Protein AF-A0A1Y1KQB9-F1 (afdb_monomer_lite)

Organism: Photinus pyralis (NCBI:txid7054)

Sequence (117 aa):
IRELVDYADIGWTKLTGAGGGGCAITLFRPDAKDETIKGLETKFTAEGFQKYETILGADGVAVLWPAVFRNDIGGEGGEEIDQEIFENAVGVEGIEQLVGVGAREDREGWKFWARAV

Secondary structure (DSSP, 8-state):
-HHHHHHTT-EEEEE-SS-SSS-EEEEEPTT--HHHHHHHHHHHHHTTPPP----TT---SEEEES-EE--SSS-S-PEE--HHHHHT--HHHHHHHHTTTT------EEEE-----

Structure (mmCIF, N/CA/C/O backbone):
data_AF-A0A1Y1KQB9-F1
#
_entry.id   AF-A0A1Y1KQB9-F1
#
loop_
_atom_site.group_PDB
_atom_site.id
_atom_site.type_symbol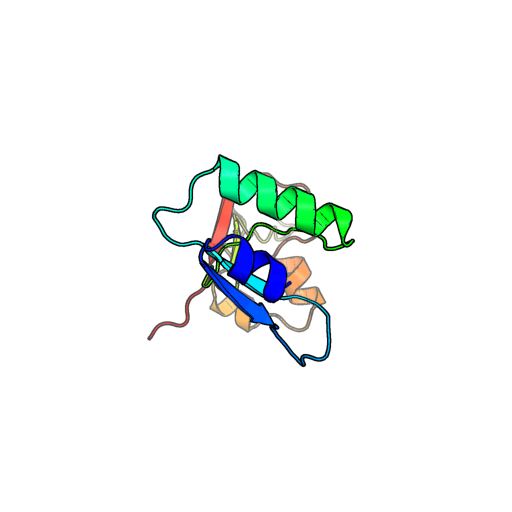
_atom_site.label_atom_id
_atom_site.label_alt_id
_atom_site.label_comp_id
_atom_site.label_asym_id
_atom_site.label_entity_id
_atom_site.label_seq_id
_atom_site.pdbx_PDB_ins_code
_atom_site.Cartn_x
_atom_site.Cartn_y
_atom_site.Cartn_z
_atom_site.occupancy
_atom_site.B_iso_or_equiv
_atom_site.auth_seq_id
_atom_site.auth_comp_id
_atom_site.auth_asym_id
_atom_site.auth_atom_id
_atom_site.pdbx_PDB_model_num
ATOM 1 N N . ILE A 1 1 ? -2.512 -7.305 15.393 1.00 90.88 1 ILE A N 1
ATOM 2 C CA . ILE A 1 1 ? -3.219 -6.518 14.346 1.00 90.88 1 ILE A CA 1
ATOM 3 C C . ILE A 1 1 ? -4.707 -6.847 14.235 1.00 90.88 1 ILE A C 1
ATOM 5 O O . ILE A 1 1 ? -5.496 -5.950 14.483 1.00 90.88 1 ILE A O 1
ATOM 9 N N . ARG A 1 2 ? -5.104 -8.098 13.936 1.00 93.19 2 ARG A N 1
ATOM 10 C CA . ARG A 1 2 ? -6.521 -8.480 13.788 1.00 93.19 2 ARG A CA 1
ATOM 11 C C . ARG A 1 2 ? -7.376 -8.108 14.991 1.00 93.19 2 ARG A C 1
ATOM 13 O O . ARG A 1 2 ? -8.365 -7.418 14.830 1.00 93.19 2 ARG A O 1
ATOM 20 N N . GLU A 1 3 ? -6.917 -8.474 16.179 1.00 94.81 3 GLU A N 1
ATOM 21 C CA . GLU A 1 3 ? -7.577 -8.115 17.431 1.00 94.81 3 GLU A CA 1
ATOM 22 C C . GLU A 1 3 ? -7.833 -6.603 17.555 1.00 94.81 3 GLU A C 1
ATOM 24 O O . GLU A 1 3 ? -8.950 -6.187 17.830 1.00 94.81 3 GLU A O 1
ATOM 29 N N . LEU A 1 4 ? -6.828 -5.766 17.281 1.00 95.50 4 LEU A N 1
ATOM 30 C CA . LEU A 1 4 ? -6.950 -4.308 17.381 1.00 95.50 4 LEU A CA 1
ATOM 31 C C . LEU A 1 4 ? -7.980 -3.733 16.401 1.00 95.50 4 LEU A C 1
ATOM 33 O O . LEU A 1 4 ? -8.702 -2.805 16.759 1.00 95.50 4 LEU A O 1
ATOM 37 N N . VAL A 1 5 ? -8.037 -4.275 15.181 1.00 95.38 5 VAL A N 1
ATOM 38 C CA . VAL A 1 5 ? -9.000 -3.862 14.147 1.00 95.38 5 VAL A CA 1
ATOM 39 C C . VAL A 1 5 ? -10.411 -4.311 14.513 1.00 95.38 5 VAL A C 1
ATOM 41 O O . VAL A 1 5 ? -11.329 -3.496 14.446 1.00 95.38 5 VAL A O 1
ATOM 44 N N . ASP A 1 6 ? -10.564 -5.563 14.955 1.00 93.75 6 ASP A N 1
ATOM 45 C CA . ASP A 1 6 ? -11.851 -6.144 15.344 1.00 93.75 6 ASP A CA 1
ATOM 46 C C . ASP A 1 6 ? -12.431 -5.395 16.566 1.00 93.75 6 ASP A C 1
ATOM 48 O O . ASP A 1 6 ? -13.599 -5.016 16.557 1.00 93.75 6 ASP A O 1
ATOM 52 N N . TYR A 1 7 ? -11.615 -5.073 17.581 1.00 95.06 7 TYR A N 1
ATOM 53 C CA . TYR A 1 7 ? -12.055 -4.275 18.740 1.00 95.06 7 TYR A CA 1
ATOM 54 C C . TYR A 1 7 ? -12.381 -2.819 18.404 1.00 95.06 7 TYR A C 1
ATOM 56 O O . TYR A 1 7 ? -13.211 -2.207 19.075 1.00 95.06 7 TYR A O 1
ATOM 64 N N . ALA A 1 8 ? -11.701 -2.234 17.417 1.00 93.56 8 ALA A N 1
ATOM 65 C CA . ALA A 1 8 ? -12.015 -0.889 16.947 1.00 93.56 8 ALA A CA 1
ATOM 66 C C . ALA A 1 8 ? -13.293 -0.851 16.090 1.00 93.56 8 ALA A C 1
ATOM 68 O O . ALA A 1 8 ? -13.758 0.243 15.778 1.00 93.56 8 ALA A O 1
ATOM 69 N N . ASP A 1 9 ? -13.827 -2.019 15.702 1.00 93.75 9 ASP A N 1
ATOM 70 C CA . ASP A 1 9 ? -14.982 -2.187 14.813 1.00 93.75 9 ASP A CA 1
ATOM 71 C C . ASP A 1 9 ? -14.864 -1.349 13.526 1.00 93.75 9 ASP A C 1
ATOM 73 O O . ASP A 1 9 ? -15.830 -0.800 13.010 1.00 93.75 9 ASP A O 1
ATOM 77 N N . ILE A 1 10 ? -13.653 -1.179 12.996 1.00 94.25 10 ILE A N 1
ATOM 78 C CA . ILE A 1 10 ? -13.384 -0.148 11.978 1.00 94.25 10 ILE A CA 1
ATOM 79 C C . ILE A 1 10 ? -13.289 -0.697 10.549 1.00 94.25 10 ILE A C 1
ATOM 81 O O . ILE A 1 10 ? -13.234 0.068 9.586 1.00 94.25 10 ILE A O 1
ATOM 85 N N . GLY A 1 11 ? -13.265 -2.019 10.386 1.00 94.06 11 GLY A N 1
ATOM 86 C CA . GLY A 1 11 ? -13.134 -2.652 9.078 1.00 94.06 11 GLY A CA 1
ATOM 87 C C . GLY A 1 11 ? -12.575 -4.062 9.146 1.00 94.06 11 GLY A C 1
ATOM 88 O O . GLY A 1 11 ? -12.797 -4.788 10.111 1.00 94.06 11 GLY A O 1
ATOM 89 N N . TRP A 1 12 ? -11.848 -4.447 8.101 1.00 95.06 12 TRP A N 1
ATOM 90 C CA . TRP A 1 12 ? -11.341 -5.806 7.921 1.00 95.06 12 TRP A CA 1
ATOM 91 C C . TRP A 1 12 ? -9.839 -5.783 7.703 1.00 95.06 12 TRP A C 1
ATOM 93 O O . TRP A 1 12 ? -9.329 -4.943 6.966 1.00 95.06 12 TRP A O 1
ATOM 103 N N . THR A 1 13 ? -9.122 -6.730 8.302 1.00 94.56 13 THR A N 1
ATOM 104 C CA . THR A 1 13 ? -7.670 -6.835 8.139 1.00 94.56 13 THR A CA 1
ATOM 105 C C . THR A 1 13 ? -7.230 -8.250 7.819 1.00 94.56 13 THR A C 1
ATOM 107 O O . THR A 1 13 ? -7.816 -9.233 8.289 1.00 94.56 13 THR A O 1
ATOM 110 N N . LYS A 1 14 ? -6.183 -8.364 7.003 1.00 94.50 14 LYS A N 1
ATOM 111 C CA . LYS A 1 14 ? -5.589 -9.647 6.636 1.00 94.50 14 LYS A CA 1
ATOM 112 C C . LYS A 1 14 ? -4.089 -9.513 6.428 1.00 94.50 14 LYS A C 1
ATOM 114 O O . LYS A 1 14 ? -3.624 -8.520 5.878 1.00 94.50 14 LYS A O 1
ATOM 119 N N . LEU A 1 15 ? -3.347 -10.548 6.823 1.00 94.12 15 LEU A N 1
ATOM 120 C CA . LEU A 1 15 ? -1.944 -10.695 6.441 1.00 94.12 15 LEU A CA 1
ATOM 121 C C . LEU A 1 15 ? -1.815 -10.804 4.919 1.00 94.12 15 LEU A C 1
ATOM 123 O O . LEU A 1 15 ? -2.671 -11.404 4.260 1.00 94.12 15 LEU A O 1
ATOM 127 N N . THR A 1 16 ? -0.725 -10.263 4.385 1.00 91.62 16 THR A N 1
ATOM 128 C CA . THR A 1 16 ? -0.412 -10.292 2.953 1.00 91.62 16 THR A CA 1
ATOM 129 C C . THR A 1 16 ? 0.957 -10.905 2.703 1.00 91.62 16 THR A C 1
ATOM 131 O O . THR A 1 16 ? 1.907 -10.594 3.418 1.00 91.62 16 THR A O 1
ATOM 134 N N . GLY A 1 17 ? 1.074 -11.740 1.670 1.00 91.62 17 GLY A N 1
ATOM 135 C CA . GLY A 1 17 ? 2.303 -12.471 1.351 1.00 91.62 17 GLY A CA 1
ATOM 136 C C . GLY A 1 17 ? 2.333 -13.865 1.985 1.00 91.62 17 GLY A C 1
ATOM 137 O O . GLY A 1 17 ? 1.308 -14.540 2.043 1.00 91.62 17 GLY A O 1
ATOM 138 N N . ALA A 1 18 ? 3.511 -14.298 2.445 1.00 92.56 18 ALA A N 1
ATOM 139 C CA . ALA A 1 18 ? 3.751 -15.662 2.933 1.00 92.56 18 ALA A CA 1
ATOM 140 C C . ALA A 1 18 ? 3.050 -16.002 4.267 1.00 92.56 18 ALA A C 1
ATOM 142 O O . ALA A 1 18 ? 2.803 -17.172 4.549 1.00 92.56 18 ALA A O 1
ATOM 143 N N . GLY A 1 19 ? 2.712 -14.994 5.079 1.00 88.81 19 GLY A N 1
ATOM 144 C CA . GLY A 1 19 ? 2.138 -15.175 6.417 1.00 88.81 19 GLY A CA 1
ATOM 145 C C . GLY A 1 19 ? 3.191 -15.346 7.521 1.00 88.81 19 GLY A C 1
ATOM 146 O O . GLY A 1 19 ? 4.377 -15.118 7.308 1.00 88.81 19 GLY A O 1
ATOM 147 N N . GLY A 1 20 ? 2.744 -15.689 8.737 1.00 89.06 20 GLY A N 1
ATOM 148 C CA . GLY A 1 20 ? 3.616 -15.848 9.917 1.00 89.06 20 GLY A CA 1
ATOM 149 C C . GLY A 1 20 ? 4.153 -14.540 10.521 1.00 89.06 20 GLY A C 1
ATOM 150 O O . GLY A 1 20 ? 4.915 -14.579 11.479 1.00 89.06 20 GLY A O 1
ATOM 151 N N . GLY A 1 21 ? 3.753 -13.390 9.977 1.00 88.94 21 GLY A N 1
ATOM 152 C CA . GLY A 1 21 ? 4.222 -12.062 10.366 1.00 88.94 21 GLY A CA 1
ATOM 153 C C . GLY A 1 21 ? 4.199 -11.105 9.174 1.00 88.94 21 GLY A C 1
ATOM 154 O O . GLY A 1 21 ? 3.451 -11.323 8.219 1.00 88.94 21 GLY A O 1
ATOM 155 N N . GLY A 1 22 ? 5.032 -10.063 9.230 1.00 91.81 22 GLY A N 1
ATOM 156 C CA . GLY A 1 22 ? 5.216 -9.104 8.139 1.00 91.81 22 GLY A CA 1
ATOM 157 C C . GLY A 1 22 ? 4.082 -8.086 8.025 1.00 91.81 22 GLY A C 1
ATOM 158 O O . GLY A 1 22 ? 3.655 -7.504 9.022 1.00 91.81 22 GLY A O 1
ATOM 159 N N . CYS A 1 23 ? 3.617 -7.858 6.795 1.00 93.38 23 CYS A N 1
ATOM 160 C CA . CYS A 1 23 ? 2.621 -6.838 6.482 1.00 93.38 23 CYS A CA 1
ATOM 161 C C . CYS A 1 23 ? 1.183 -7.369 6.564 1.00 93.38 23 CYS A C 1
ATOM 163 O O . CYS A 1 23 ? 0.892 -8.533 6.269 1.00 93.38 23 CYS A O 1
ATOM 165 N N . ALA A 1 24 ? 0.264 -6.469 6.905 1.00 94.06 24 ALA A N 1
ATOM 166 C CA . ALA A 1 24 ? -1.169 -6.681 6.787 1.00 94.06 24 ALA A CA 1
ATOM 167 C C . ALA A 1 24 ? -1.807 -5.500 6.058 1.00 94.06 24 ALA A C 1
ATOM 169 O O . ALA A 1 24 ? -1.401 -4.355 6.254 1.00 94.06 24 ALA A O 1
ATOM 170 N N . ILE A 1 25 ? -2.840 -5.780 5.270 1.00 93.31 25 ILE A N 1
ATOM 171 C CA . ILE A 1 25 ? -3.713 -4.753 4.704 1.00 93.31 25 ILE A CA 1
ATOM 172 C C . ILE A 1 25 ? -4.948 -4.659 5.586 1.00 93.31 25 ILE A C 1
ATOM 174 O O . ILE A 1 25 ? -5.566 -5.677 5.906 1.00 93.31 25 ILE A O 1
ATOM 178 N N . THR A 1 26 ? -5.311 -3.431 5.947 1.00 92.00 26 THR A N 1
ATOM 179 C CA . THR A 1 26 ? -6.564 -3.124 6.635 1.00 92.00 26 THR A CA 1
ATOM 180 C C . THR A 1 26 ? -7.413 -2.249 5.727 1.00 92.00 26 THR A C 1
ATOM 182 O O . THR A 1 26 ? -6.982 -1.169 5.338 1.00 92.00 26 THR A O 1
ATOM 185 N N . LEU A 1 27 ? -8.605 -2.728 5.381 1.00 91.44 27 LEU A N 1
ATO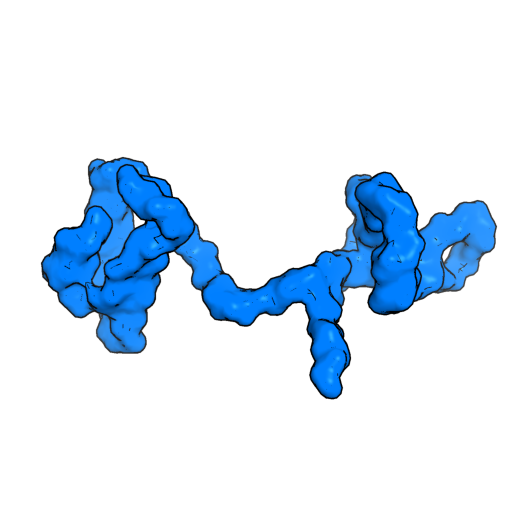M 186 C CA . LEU A 1 27 ? -9.605 -1.968 4.645 1.00 91.44 27 LEU A CA 1
ATOM 187 C C . LEU A 1 27 ? -10.590 -1.373 5.649 1.00 91.44 27 LEU A C 1
ATOM 189 O O . LEU A 1 27 ? -11.273 -2.118 6.356 1.00 91.44 27 LEU A O 1
ATOM 193 N N . PHE A 1 28 ? -10.656 -0.047 5.713 1.00 92.00 28 PHE A N 1
ATOM 194 C CA . PHE A 1 28 ? -11.598 0.652 6.581 1.00 92.00 28 PHE A CA 1
ATOM 195 C C . PHE A 1 28 ? -13.002 0.665 5.981 1.00 92.00 28 PHE A C 1
ATOM 197 O O . PHE A 1 28 ? -13.175 0.687 4.759 1.00 92.00 28 PHE A O 1
ATOM 204 N N . ARG A 1 29 ? -14.017 0.654 6.850 1.00 94.06 29 ARG A N 1
ATOM 205 C CA . ARG A 1 29 ? -15.396 0.886 6.420 1.00 94.06 29 ARG A CA 1
ATOM 206 C C . ARG A 1 29 ? -15.522 2.307 5.851 1.00 94.06 29 ARG A C 1
ATOM 208 O O . ARG A 1 29 ? -14.877 3.212 6.377 1.00 94.06 29 ARG A O 1
ATOM 215 N N . PRO A 1 30 ? -16.367 2.538 4.831 1.00 93.50 30 PRO A N 1
ATOM 216 C CA . PRO A 1 30 ? -16.564 3.878 4.273 1.00 93.50 30 PRO A CA 1
ATOM 217 C C . PRO A 1 30 ? -17.048 4.922 5.293 1.00 93.50 30 PRO A C 1
ATOM 219 O O . PRO A 1 30 ? -16.849 6.112 5.089 1.00 93.50 30 PRO A O 1
ATOM 222 N N . ASP A 1 31 ? -17.692 4.479 6.377 1.00 94.75 31 ASP A N 1
ATOM 223 C CA . ASP A 1 31 ? -18.201 5.308 7.473 1.00 94.75 31 ASP A CA 1
ATOM 224 C C . ASP A 1 31 ? -17.267 5.351 8.698 1.00 94.75 31 ASP A C 1
ATOM 226 O O . ASP A 1 31 ? -17.656 5.847 9.761 1.00 94.75 31 ASP A O 1
ATOM 230 N N . ALA A 1 32 ? -16.046 4.818 8.580 1.00 94.25 32 ALA A N 1
ATOM 231 C CA . ALA A 1 32 ? -15.054 4.879 9.642 1.00 94.25 32 ALA A CA 1
ATOM 232 C C . ALA A 1 32 ? -14.724 6.340 9.973 1.00 94.25 32 ALA A C 1
ATOM 234 O O . ALA A 1 32 ? -14.371 7.133 9.105 1.00 94.25 32 ALA A O 1
ATOM 235 N N . LYS A 1 33 ? -14.835 6.693 11.254 1.00 95.31 33 LYS A N 1
ATOM 236 C CA . LYS A 1 33 ? -14.551 8.048 11.727 1.00 95.31 33 LYS A CA 1
ATOM 237 C C . LYS A 1 33 ? -13.048 8.278 11.821 1.00 95.31 33 LYS A C 1
ATOM 239 O O . LYS A 1 33 ? -12.329 7.427 12.352 1.00 95.31 33 LYS A O 1
ATOM 244 N N . ASP A 1 34 ? -12.597 9.460 11.414 1.00 94.25 34 ASP A N 1
ATOM 245 C CA . ASP A 1 34 ? -11.188 9.861 11.474 1.00 94.25 34 ASP A CA 1
ATOM 246 C C . ASP A 1 34 ? -10.592 9.716 12.879 1.00 94.25 34 ASP A C 1
ATOM 248 O O . ASP A 1 34 ? -9.429 9.333 13.027 1.00 94.25 34 ASP A O 1
ATOM 252 N N . GLU A 1 35 ? -11.369 9.987 13.932 1.00 95.69 35 GLU A N 1
ATOM 253 C CA . GLU A 1 35 ? -10.895 9.824 15.309 1.00 95.69 35 GLU A CA 1
ATOM 254 C C . GLU A 1 35 ? -10.625 8.353 15.647 1.00 95.69 35 GLU A C 1
ATOM 256 O O . GLU A 1 35 ? -9.640 8.038 16.319 1.00 95.69 35 GLU A O 1
ATOM 261 N N . THR A 1 36 ? -11.471 7.443 15.159 1.00 94.56 36 THR A N 1
ATOM 262 C CA . THR A 1 36 ? -11.300 5.999 15.356 1.00 94.56 36 THR A CA 1
ATOM 263 C C . THR A 1 36 ? -10.094 5.488 14.570 1.00 94.56 36 THR A C 1
ATOM 265 O O . THR A 1 36 ? -9.314 4.707 15.120 1.00 94.56 36 THR A O 1
ATOM 268 N N . ILE A 1 37 ? -9.886 5.974 13.338 1.00 94.12 37 ILE A N 1
ATOM 269 C CA . ILE A 1 37 ? -8.707 5.641 12.519 1.00 94.12 37 ILE A CA 1
ATOM 270 C C . ILE A 1 37 ? -7.435 6.077 13.254 1.00 94.12 37 ILE A C 1
ATOM 272 O O . ILE A 1 37 ? -6.579 5.243 13.545 1.00 94.12 37 ILE A O 1
ATOM 276 N N . LYS A 1 38 ? -7.342 7.348 13.664 1.00 94.31 38 LYS A N 1
ATOM 277 C CA . LYS A 1 38 ? -6.181 7.883 14.404 1.00 94.31 38 LYS A CA 1
ATOM 278 C C . LYS A 1 38 ? -5.923 7.140 15.719 1.00 94.31 38 LYS A C 1
ATOM 280 O O . LYS A 1 38 ? -4.772 6.877 16.080 1.00 94.31 38 LYS A O 1
ATOM 285 N N . GLY A 1 39 ? -6.986 6.773 16.436 1.00 95.19 39 GLY A N 1
ATOM 286 C CA . GLY A 1 39 ? -6.886 5.975 17.658 1.00 95.19 39 GLY A CA 1
ATOM 287 C C . GLY A 1 39 ? -6.309 4.580 17.404 1.00 95.19 39 GLY A C 1
ATOM 288 O O . GLY A 1 39 ? -5.445 4.123 18.156 1.00 95.19 39 GLY A O 1
ATOM 289 N N . LEU A 1 40 ? -6.737 3.917 16.328 1.00 94.69 40 LEU A N 1
ATOM 290 C CA . LEU A 1 40 ? -6.190 2.624 15.920 1.00 94.69 40 LEU A CA 1
ATOM 291 C C . LEU A 1 40 ? -4.723 2.742 15.476 1.00 94.69 40 LEU A C 1
ATOM 293 O O . LEU A 1 40 ? -3.901 1.922 15.881 1.00 94.69 40 LEU A O 1
ATOM 297 N N . GLU A 1 41 ? -4.368 3.777 14.716 1.00 93.56 41 GLU A N 1
ATOM 298 C CA . GLU A 1 41 ? -2.984 4.032 14.288 1.00 93.56 41 GLU A CA 1
ATOM 299 C C . GLU A 1 41 ? -2.032 4.249 15.474 1.00 93.56 41 GLU A C 1
ATOM 301 O O . GLU A 1 41 ? -0.902 3.750 15.482 1.00 93.56 41 GLU A O 1
ATOM 306 N N . THR A 1 42 ? -2.506 4.935 16.517 1.00 95.56 42 THR A N 1
ATOM 307 C CA . THR A 1 42 ? -1.744 5.120 17.761 1.00 95.56 42 THR A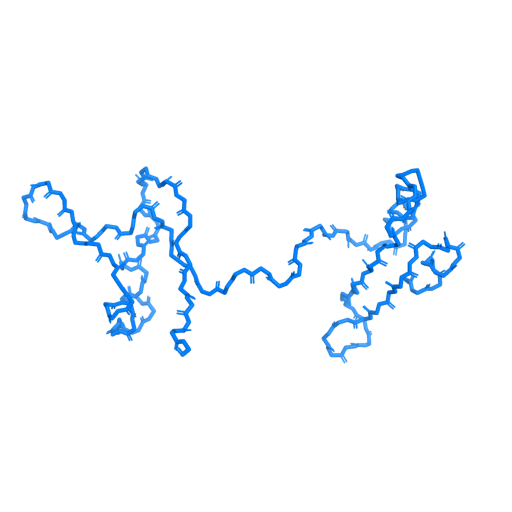 CA 1
ATOM 308 C C . THR A 1 42 ? -1.492 3.779 18.451 1.00 95.56 42 THR A C 1
ATOM 310 O O . THR A 1 42 ? -0.369 3.506 18.875 1.00 95.56 42 THR A O 1
ATOM 313 N N . LYS A 1 43 ? -2.508 2.906 18.513 1.00 95.75 43 LYS A N 1
ATOM 314 C CA . LYS A 1 43 ? -2.364 1.548 19.066 1.00 95.75 43 LYS A CA 1
ATOM 315 C C . LYS A 1 43 ? -1.400 0.699 18.239 1.00 95.75 43 LYS A C 1
ATOM 317 O O . LYS A 1 43 ? -0.571 0.007 18.813 1.00 95.75 43 LYS A O 1
ATOM 322 N N . PHE A 1 44 ? -1.460 0.778 16.909 1.00 94.88 44 PHE A N 1
ATOM 323 C CA . PHE A 1 44 ? -0.500 0.084 16.046 1.00 94.88 44 PHE A CA 1
ATOM 324 C C . PHE A 1 44 ? 0.937 0.505 16.331 1.00 94.88 44 PHE A C 1
ATOM 326 O O . PHE A 1 44 ? 1.796 -0.356 16.500 1.00 94.88 44 PHE A O 1
ATOM 333 N N . THR A 1 45 ? 1.173 1.810 16.448 1.00 95.06 45 THR A N 1
ATOM 334 C CA . THR A 1 45 ? 2.501 2.349 16.758 1.00 95.06 45 THR A CA 1
ATOM 335 C C . THR A 1 45 ? 2.988 1.887 18.135 1.00 95.06 45 THR A C 1
ATOM 337 O O . THR A 1 45 ? 4.145 1.501 18.274 1.00 95.06 45 THR A O 1
ATOM 340 N N . ALA A 1 46 ? 2.109 1.872 19.144 1.00 97.00 46 ALA A N 1
ATOM 341 C CA . ALA A 1 46 ? 2.446 1.413 20.495 1.00 97.00 46 ALA A CA 1
ATOM 342 C C . ALA A 1 46 ? 2.837 -0.077 20.545 1.00 97.00 46 ALA A C 1
ATOM 344 O O . ALA A 1 46 ? 3.721 -0.452 21.309 1.00 97.00 46 ALA A O 1
ATOM 345 N N . GLU A 1 47 ? 2.228 -0.904 19.694 1.00 95.44 47 GLU A N 1
ATOM 346 C CA . GLU A 1 47 ? 2.553 -2.329 19.524 1.00 95.44 47 GLU A CA 1
ATOM 347 C C . GLU A 1 47 ? 3.767 -2.565 18.597 1.00 95.44 47 GLU A C 1
ATOM 349 O O . GLU A 1 47 ? 4.126 -3.706 18.310 1.00 95.44 47 GLU A O 1
ATOM 354 N N . GLY A 1 48 ? 4.407 -1.495 18.107 1.00 95.88 48 GLY A N 1
ATOM 355 C CA . GLY A 1 48 ? 5.603 -1.560 17.261 1.00 95.88 48 GLY A CA 1
ATOM 356 C C . GLY A 1 48 ? 5.335 -1.801 15.772 1.00 95.88 48 GLY A C 1
ATOM 357 O O . GLY A 1 48 ? 6.275 -2.059 15.020 1.00 95.88 48 GLY A O 1
ATOM 358 N N . PHE A 1 49 ? 4.083 -1.710 15.316 1.00 94.94 49 PHE A N 1
ATOM 359 C CA . PHE A 1 49 ? 3.761 -1.780 13.890 1.00 94.94 49 PHE A CA 1
ATOM 360 C C . PHE A 1 49 ? 4.041 -0.446 13.188 1.00 94.94 49 PHE A C 1
ATOM 362 O O . PHE A 1 49 ? 3.840 0.632 13.747 1.00 94.94 49 PHE A O 1
ATOM 369 N N . GLN A 1 50 ? 4.447 -0.523 11.920 1.00 92.62 50 GLN A N 1
ATOM 370 C CA . GLN A 1 50 ? 4.628 0.636 11.047 1.00 92.62 50 GLN A CA 1
ATOM 371 C C . GLN A 1 50 ? 3.442 0.778 10.093 1.00 92.62 50 GLN A C 1
ATOM 373 O O . GLN A 1 50 ? 2.970 -0.206 9.519 1.00 92.62 50 GLN A O 1
ATOM 378 N N . LYS A 1 51 ? 2.968 2.014 9.920 1.00 88.50 51 LYS A N 1
ATOM 379 C CA . LYS A 1 51 ? 1.883 2.343 8.995 1.00 88.50 51 LYS A CA 1
ATOM 380 C C . LYS A 1 51 ? 2.448 2.789 7.652 1.00 88.50 51 LYS A C 1
ATOM 382 O O . LYS A 1 51 ? 3.311 3.661 7.607 1.00 88.50 51 LYS A O 1
ATOM 387 N N . TYR A 1 52 ? 1.866 2.263 6.582 1.00 86.56 52 TYR A N 1
ATOM 388 C CA . TYR A 1 52 ? 2.058 2.750 5.223 1.00 86.56 52 TYR A CA 1
ATOM 389 C C . TYR A 1 52 ? 0.693 3.058 4.622 1.00 86.56 52 TYR A C 1
ATOM 391 O O . TYR A 1 52 ? -0.218 2.234 4.695 1.00 86.56 52 TYR A O 1
ATOM 399 N N . GLU A 1 53 ? 0.553 4.246 4.047 1.00 81.19 53 GLU A N 1
ATOM 400 C CA . GLU A 1 53 ? -0.603 4.596 3.231 1.00 81.19 53 GLU A CA 1
ATOM 401 C C . GLU A 1 53 ? -0.289 4.238 1.778 1.00 81.19 53 GLU A C 1
ATOM 403 O O . GLU A 1 53 ? 0.798 4.532 1.278 1.00 81.19 53 GLU A O 1
ATOM 408 N N . THR A 1 54 ? -1.200 3.528 1.119 1.00 83.69 54 THR A N 1
ATOM 409 C CA . THR A 1 54 ? -0.991 3.055 -0.250 1.00 83.69 54 THR A CA 1
ATOM 410 C C . THR A 1 54 ? -2.314 2.917 -0.993 1.00 83.69 54 THR A C 1
ATOM 412 O O . THR A 1 54 ? -3.380 2.854 -0.380 1.00 83.69 54 THR A O 1
ATOM 415 N N . ILE A 1 55 ? -2.232 2.850 -2.319 1.00 83.06 55 ILE A N 1
ATOM 416 C CA . ILE A 1 55 ? -3.362 2.625 -3.218 1.00 83.06 55 ILE A CA 1
ATOM 417 C C . ILE A 1 55 ? -3.249 1.196 -3.748 1.00 83.06 55 ILE A C 1
ATOM 419 O O . ILE A 1 55 ? -2.200 0.789 -4.245 1.00 83.06 55 ILE A O 1
ATOM 423 N N . LEU A 1 56 ? -4.330 0.424 -3.646 1.00 84.81 56 LEU A N 1
ATOM 424 C CA . LEU A 1 56 ? -4.394 -0.918 -4.224 1.00 84.81 56 LEU A CA 1
ATOM 425 C C . LEU A 1 56 ? -4.893 -0.848 -5.665 1.00 84.81 56 LEU A C 1
ATOM 427 O O . LEU A 1 56 ? -5.839 -0.122 -5.956 1.00 84.81 56 LEU A O 1
ATOM 431 N N . GLY A 1 57 ? -4.280 -1.641 -6.545 1.00 83.62 57 GLY A N 1
ATOM 432 C CA . GLY A 1 57 ? -4.629 -1.650 -7.967 1.00 83.62 57 GLY A CA 1
ATOM 433 C C . GLY A 1 57 ? -4.144 -0.414 -8.726 1.00 83.62 57 GLY A C 1
ATOM 434 O O . GLY A 1 57 ? -4.779 -0.029 -9.699 1.00 83.62 57 GLY A O 1
ATOM 435 N N . ALA A 1 58 ? -3.057 0.216 -8.267 1.00 84.44 58 ALA A N 1
ATOM 436 C CA . ALA A 1 58 ? -2.368 1.252 -9.029 1.00 84.44 58 ALA A CA 1
ATOM 437 C C . ALA A 1 58 ? -1.857 0.711 -10.377 1.00 84.44 58 ALA A C 1
ATOM 439 O O . ALA A 1 58 ? -1.727 -0.504 -10.565 1.00 84.44 58 ALA A O 1
ATOM 440 N N . ASP A 1 59 ? -1.559 1.628 -11.295 1.00 83.56 59 ASP A N 1
ATOM 441 C CA . ASP A 1 59 ? -1.030 1.297 -12.614 1.00 83.56 59 ASP A CA 1
ATOM 442 C C . ASP A 1 59 ? 0.297 0.519 -12.527 1.00 83.56 59 ASP A C 1
ATOM 444 O O . ASP A 1 59 ? 1.056 0.635 -11.563 1.00 83.56 59 ASP A O 1
ATOM 448 N N . GLY A 1 60 ? 0.540 -0.326 -13.532 1.00 82.06 60 GLY A N 1
ATOM 449 C CA . GLY A 1 60 ? 1.669 -1.254 -13.575 1.00 82.06 60 GLY A CA 1
ATOM 450 C C . GLY A 1 60 ? 2.990 -0.598 -13.982 1.00 82.06 60 GLY A C 1
ATOM 451 O O . GLY A 1 60 ? 3.485 0.323 -13.340 1.00 82.06 60 GLY A O 1
ATOM 452 N N . VAL A 1 61 ? 3.609 -1.117 -15.045 1.00 80.44 61 VAL A N 1
ATOM 453 C CA . VAL A 1 61 ? 4.900 -0.610 -15.531 1.00 80.44 61 VAL A CA 1
ATOM 454 C C . VAL A 1 61 ? 4.738 0.820 -16.053 1.00 80.44 61 VAL A C 1
ATOM 456 O O . VAL A 1 61 ? 3.804 1.114 -16.802 1.00 80.44 61 VAL A O 1
ATOM 459 N N . ALA A 1 62 ? 5.664 1.698 -15.670 1.00 76.56 62 ALA A N 1
ATOM 460 C CA . ALA A 1 62 ? 5.662 3.104 -16.048 1.00 76.56 62 ALA A CA 1
ATOM 461 C C . ALA A 1 62 ? 7.069 3.603 -16.369 1.00 76.56 62 ALA A C 1
ATOM 463 O O . ALA A 1 62 ? 8.050 3.137 -15.784 1.00 76.56 62 ALA A O 1
ATOM 464 N N . VAL A 1 63 ? 7.145 4.614 -17.230 1.00 76.81 63 VAL A N 1
ATOM 465 C CA . VAL A 1 63 ? 8.355 5.391 -17.490 1.00 76.81 63 VAL A CA 1
ATOM 466 C C . VAL A 1 63 ? 8.135 6.844 -17.083 1.00 76.81 63 VAL A C 1
ATOM 468 O O . VAL A 1 63 ? 7.044 7.397 -17.237 1.00 76.81 63 VAL A O 1
ATOM 471 N N . LEU A 1 64 ? 9.167 7.469 -16.522 1.00 73.50 64 LEU A N 1
ATOM 472 C CA . LEU A 1 64 ? 9.112 8.873 -16.137 1.00 73.50 64 LEU A CA 1
ATOM 473 C C . LEU A 1 64 ? 9.280 9.741 -17.396 1.00 73.50 64 LEU A C 1
ATOM 475 O O . LEU A 1 64 ? 10.274 9.624 -18.105 1.00 73.50 64 LEU A O 1
ATOM 479 N N . TRP A 1 65 ? 8.277 10.565 -17.671 1.00 66.56 65 TRP A N 1
ATOM 480 C CA . TRP A 1 65 ? 8.075 11.350 -18.884 1.00 66.56 65 TRP A CA 1
ATOM 481 C C . TRP A 1 65 ? 8.562 12.804 -18.726 1.00 66.56 65 TRP A C 1
ATOM 483 O O . TRP A 1 65 ? 8.376 13.371 -17.648 1.00 66.56 65 TRP A O 1
ATOM 493 N N . PRO A 1 66 ? 9.107 13.438 -19.781 1.00 63.84 66 PRO A N 1
ATOM 494 C CA . PRO A 1 66 ? 9.466 12.824 -21.052 1.00 63.84 66 PRO A CA 1
ATOM 495 C C . PRO A 1 66 ? 10.711 11.948 -20.904 1.00 63.84 66 PRO A C 1
ATOM 497 O O . PRO A 1 66 ? 11.695 12.328 -20.278 1.00 63.84 66 PRO A O 1
ATOM 500 N N . ALA A 1 67 ? 10.630 10.735 -21.449 1.00 61.75 67 ALA A N 1
ATOM 501 C CA . ALA A 1 67 ? 11.748 9.808 -21.504 1.00 61.75 67 ALA A CA 1
ATOM 502 C C . ALA A 1 67 ? 12.419 10.042 -22.859 1.00 61.75 67 ALA A C 1
ATOM 504 O O . ALA A 1 67 ? 11.992 9.491 -23.873 1.00 61.75 67 ALA A O 1
ATOM 505 N N . VAL A 1 68 ? 13.345 11.000 -22.883 1.00 59.38 68 VAL A N 1
ATOM 506 C CA . VAL A 1 68 ? 13.928 11.543 -24.111 1.00 59.38 68 VAL A CA 1
ATOM 507 C C . VAL A 1 68 ? 15.297 10.918 -24.331 1.00 59.38 68 VAL A C 1
ATOM 509 O O . VAL A 1 68 ? 16.202 11.111 -23.518 1.00 59.38 68 VAL A O 1
ATOM 512 N N . PHE A 1 69 ? 15.489 10.225 -25.454 1.00 56.00 69 PHE A N 1
ATOM 513 C CA . PHE A 1 69 ? 16.829 9.801 -25.852 1.00 56.00 69 PHE A CA 1
ATOM 514 C C . PHE A 1 69 ? 17.575 10.987 -26.472 1.00 56.00 69 PHE A C 1
ATOM 516 O O . PHE A 1 69 ? 17.277 11.407 -27.592 1.00 56.00 69 PHE A O 1
ATOM 523 N N . ARG A 1 70 ? 18.558 11.560 -25.767 1.00 55.69 70 ARG A N 1
ATOM 524 C CA . ARG A 1 70 ? 19.501 12.494 -26.402 1.00 55.69 70 ARG A CA 1
ATOM 525 C C . ARG A 1 70 ? 20.561 11.676 -27.124 1.00 55.69 70 ARG A C 1
ATOM 527 O O . ARG A 1 70 ? 21.530 11.247 -26.515 1.00 55.69 70 ARG A O 1
ATOM 534 N N . ASN A 1 71 ? 20.371 11.461 -28.421 1.00 50.94 71 ASN A N 1
ATOM 535 C CA . ASN A 1 71 ? 21.493 11.116 -29.284 1.00 50.94 71 ASN A CA 1
ATOM 536 C C . ASN A 1 71 ? 22.428 12.332 -29.350 1.00 50.94 71 ASN A C 1
ATOM 538 O O . ASN A 1 71 ? 21.978 13.448 -29.609 1.00 50.94 71 ASN A O 1
ATOM 542 N N . ASP A 1 72 ? 23.719 12.123 -29.108 1.00 50.19 72 ASP A N 1
ATOM 543 C CA . ASP A 1 72 ? 24.746 13.155 -28.890 1.00 50.19 72 ASP A CA 1
ATOM 544 C C . ASP A 1 72 ? 25.087 14.021 -30.126 1.00 50.19 72 ASP A C 1
ATOM 546 O O . ASP A 1 72 ? 26.194 14.552 -30.240 1.00 50.19 72 ASP A O 1
ATOM 550 N N . ILE A 1 73 ? 24.175 14.181 -31.088 1.00 44.47 73 ILE A N 1
ATOM 551 C CA . ILE A 1 73 ? 24.419 14.921 -32.327 1.00 44.47 73 ILE A CA 1
ATOM 552 C C . ILE A 1 73 ? 23.233 15.836 -32.641 1.00 44.47 73 ILE A C 1
ATOM 554 O O . ILE A 1 73 ? 22.350 15.489 -33.414 1.00 44.47 73 ILE A O 1
ATOM 558 N N . GLY A 1 74 ? 23.287 17.055 -32.103 1.00 44.50 74 GLY A N 1
ATOM 559 C CA . GLY A 1 74 ? 22.490 18.187 -32.585 1.00 44.50 74 GLY A CA 1
ATOM 560 C C . GLY A 1 74 ? 21.115 18.288 -31.934 1.00 44.50 74 GLY A C 1
ATOM 561 O O . GLY A 1 74 ? 20.305 17.380 -32.010 1.00 44.50 74 GLY A O 1
ATOM 562 N N . GLY A 1 75 ? 20.885 19.408 -31.252 1.00 50.00 75 GLY A N 1
ATOM 563 C CA . GLY A 1 75 ? 19.701 19.633 -30.439 1.00 50.00 75 GLY A CA 1
ATOM 564 C C . GLY A 1 75 ? 18.380 19.705 -31.208 1.00 50.00 75 GLY A C 1
ATOM 565 O O . GLY A 1 75 ? 18.350 19.870 -32.422 1.00 50.00 75 GLY A O 1
ATOM 566 N N . GLU A 1 76 ? 17.326 19.683 -30.387 1.00 45.25 76 GLU A N 1
ATOM 567 C CA . GLU A 1 76 ? 15.887 19.751 -30.681 1.00 45.25 76 GLU A CA 1
ATOM 568 C C . GLU A 1 76 ? 15.196 18.388 -30.857 1.00 45.25 76 GLU A C 1
ATOM 570 O O . GLU A 1 76 ? 15.134 17.827 -31.941 1.00 45.25 76 GLU A O 1
ATOM 575 N N . GLY A 1 77 ? 14.624 17.899 -29.747 1.00 49.25 77 GLY A N 1
ATOM 576 C CA . GLY A 1 77 ? 13.667 16.789 -29.721 1.00 49.25 77 GLY A CA 1
ATOM 577 C C . GLY A 1 77 ? 14.319 15.413 -29.789 1.00 49.25 77 GLY A C 1
ATOM 578 O O . GLY A 1 77 ? 14.438 14.836 -30.862 1.00 49.25 77 GLY A O 1
ATOM 579 N N . GLY A 1 78 ? 14.733 14.869 -28.642 1.00 55.06 78 GLY A N 1
ATOM 580 C CA . GLY A 1 78 ? 15.119 13.460 -28.605 1.00 55.06 78 GLY A CA 1
ATOM 581 C C . GLY A 1 78 ? 13.915 12.556 -28.866 1.00 55.06 78 GLY A C 1
ATOM 582 O O . GLY A 1 78 ? 12.778 12.926 -28.570 1.00 55.06 78 GLY A O 1
ATOM 583 N N . GLU A 1 79 ? 14.177 11.393 -29.457 1.00 59.06 79 GLU A N 1
ATOM 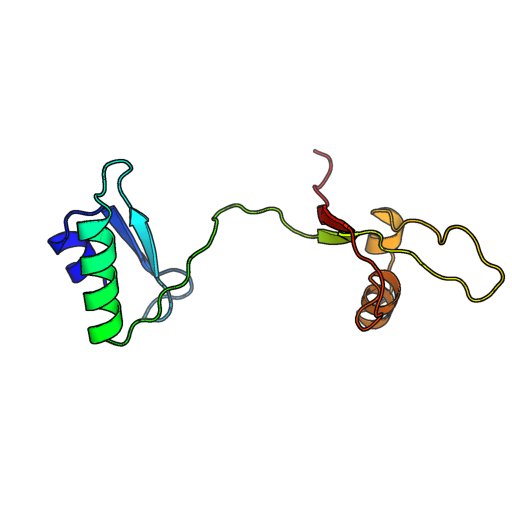584 C CA . GLU A 1 79 ? 13.138 10.434 -29.825 1.00 59.06 79 GLU A CA 1
ATOM 585 C C . GLU A 1 79 ? 12.380 9.975 -28.572 1.00 59.06 79 GLU A C 1
ATOM 587 O O . GLU A 1 79 ? 12.979 9.644 -27.542 1.00 59.06 79 GLU A O 1
ATOM 592 N N . GLU A 1 80 ? 11.048 10.016 -28.652 1.00 65.50 80 GLU A N 1
ATOM 593 C CA . GLU A 1 80 ? 10.169 9.571 -27.578 1.00 65.50 80 GLU A CA 1
ATOM 594 C C . GLU A 1 80 ? 10.291 8.059 -27.405 1.00 65.50 80 GLU A C 1
ATOM 596 O O . GLU A 1 80 ? 10.198 7.304 -28.372 1.00 65.50 80 GLU A O 1
ATOM 601 N N . ILE A 1 81 ? 10.424 7.598 -26.163 1.00 70.62 81 ILE A N 1
ATOM 602 C CA . ILE A 1 81 ? 10.370 6.163 -25.889 1.00 70.62 81 ILE A CA 1
ATOM 603 C C . ILE A 1 81 ? 8.920 5.689 -26.003 1.00 70.62 81 ILE A C 1
ATOM 605 O O . ILE A 1 81 ? 8.054 5.997 -25.167 1.00 70.62 81 ILE A O 1
ATOM 609 N N . ASP A 1 82 ? 8.656 4.930 -27.060 1.00 72.19 82 ASP A N 1
ATOM 610 C CA . ASP A 1 82 ? 7.452 4.129 -27.203 1.00 72.19 82 ASP A CA 1
ATOM 611 C C . ASP A 1 82 ? 7.633 2.728 -26.587 1.00 72.19 82 ASP A C 1
ATOM 613 O O . ASP A 1 82 ? 8.685 2.369 -26.051 1.00 72.19 82 ASP A O 1
ATOM 617 N N . GLN A 1 83 ? 6.550 1.951 -26.587 1.00 72.25 83 GLN A N 1
ATOM 618 C CA . GLN A 1 83 ? 6.541 0.616 -25.996 1.00 72.25 83 GLN A CA 1
ATOM 619 C C . GLN A 1 83 ? 7.492 -0.344 -26.729 1.00 72.25 83 GLN A C 1
ATOM 621 O O . GLN A 1 83 ? 8.126 -1.171 -26.081 1.00 72.25 83 GLN A O 1
ATOM 626 N N . GLU A 1 84 ? 7.615 -0.229 -28.053 1.00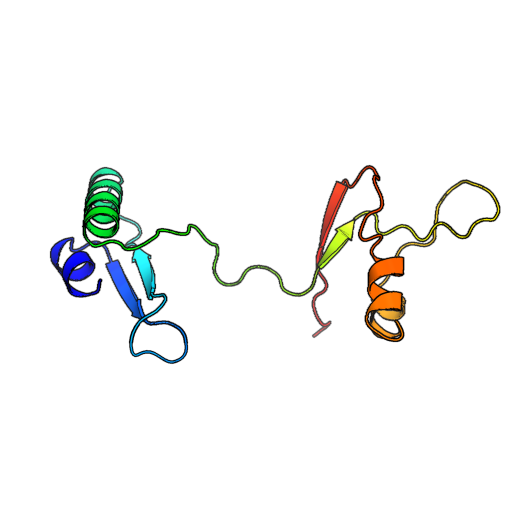 77.69 84 GLU A N 1
ATOM 627 C CA . GLU A 1 84 ? 8.439 -1.130 -28.861 1.00 77.69 84 GLU A CA 1
ATOM 628 C C . GLU A 1 84 ? 9.929 -0.913 -28.574 1.00 77.69 84 GLU A C 1
ATOM 630 O O . GLU A 1 84 ? 10.676 -1.881 -28.406 1.00 77.69 84 GLU A O 1
ATOM 635 N N . ILE A 1 85 ? 10.363 0.342 -28.434 1.00 77.19 85 ILE A N 1
ATOM 636 C CA . ILE A 1 85 ? 11.740 0.680 -28.049 1.00 77.19 85 ILE A CA 1
ATOM 637 C C . ILE A 1 85 ? 12.058 0.132 -26.652 1.00 77.19 85 ILE A C 1
ATOM 639 O O . ILE A 1 85 ? 13.125 -0.449 -26.444 1.00 77.19 85 ILE A O 1
ATOM 643 N N . PHE A 1 86 ? 11.131 0.282 -25.699 1.00 76.81 86 PHE A N 1
ATOM 644 C CA . PHE A 1 86 ? 11.320 -0.217 -24.335 1.00 76.81 86 PHE A CA 1
ATOM 645 C C . PHE A 1 86 ? 11.384 -1.750 -24.274 1.00 76.81 86 PHE A C 1
ATOM 647 O O . PHE A 1 86 ? 12.259 -2.300 -23.608 1.00 76.81 86 PHE A O 1
ATOM 654 N N . GLU A 1 87 ? 10.493 -2.450 -24.980 1.00 80.06 87 GLU A N 1
ATOM 655 C CA . GLU A 1 87 ? 10.460 -3.920 -25.012 1.00 80.06 87 GLU A CA 1
ATOM 656 C C . GLU A 1 87 ? 11.702 -4.530 -25.681 1.00 80.06 87 GLU A C 1
ATOM 658 O O . GLU A 1 87 ? 12.122 -5.627 -25.309 1.00 80.06 87 GLU A O 1
ATOM 663 N N . ASN A 1 88 ? 12.314 -3.814 -26.629 1.00 82.75 88 ASN A N 1
ATOM 664 C CA . ASN A 1 88 ? 13.523 -4.251 -27.331 1.00 82.75 88 ASN A CA 1
ATOM 665 C C . ASN A 1 88 ? 14.836 -3.840 -26.637 1.00 82.75 88 ASN A C 1
ATOM 667 O O . ASN A 1 88 ? 15.920 -4.153 -27.140 1.00 82.75 88 ASN A O 1
ATOM 671 N N . ALA A 1 89 ? 14.772 -3.157 -25.492 1.00 81.69 89 ALA A N 1
ATOM 672 C CA . ALA A 1 89 ? 15.954 -2.766 -24.737 1.00 81.69 89 ALA A CA 1
ATOM 673 C C . ALA A 1 89 ? 16.751 -3.999 -24.273 1.00 81.69 89 ALA A C 1
ATOM 675 O O . ALA A 1 89 ? 16.228 -4.913 -23.631 1.00 81.69 89 ALA A O 1
ATOM 676 N N . VAL A 1 90 ? 18.048 -4.029 -24.587 1.00 84.38 90 VAL A N 1
ATOM 677 C CA . VAL A 1 90 ? 18.915 -5.159 -24.236 1.00 84.38 90 VAL A CA 1
ATOM 678 C C . VAL A 1 90 ? 19.497 -4.955 -22.841 1.00 84.38 90 VAL A C 1
ATOM 680 O O . VAL A 1 90 ? 20.348 -4.092 -22.631 1.00 84.38 90 VAL A O 1
ATOM 683 N N . GLY A 1 91 ? 19.084 -5.807 -21.903 1.00 82.56 91 GLY A N 1
ATOM 684 C CA . GLY A 1 91 ? 19.617 -5.812 -20.541 1.00 82.56 91 GLY A CA 1
ATOM 685 C C . GLY A 1 91 ? 19.129 -4.642 -19.683 1.00 82.56 91 GLY A C 1
ATOM 686 O O . GLY A 1 91 ? 18.329 -3.812 -20.110 1.00 82.56 91 GLY A O 1
ATOM 687 N N . VAL A 1 92 ? 19.599 -4.600 -18.436 1.00 79.31 92 VAL A N 1
ATOM 688 C CA . VAL A 1 92 ? 19.193 -3.567 -17.468 1.00 79.31 92 VAL A CA 1
ATOM 689 C C . VAL A 1 92 ? 19.809 -2.223 -17.845 1.00 79.31 92 VAL A C 1
ATOM 691 O O . VAL A 1 92 ? 19.129 -1.203 -17.811 1.00 79.31 92 VAL A O 1
ATOM 694 N N . GLU A 1 93 ? 21.064 -2.233 -18.289 1.00 79.19 93 GLU A N 1
ATOM 695 C CA . GLU A 1 93 ? 21.813 -1.037 -18.665 1.00 79.19 93 GLU A CA 1
ATOM 696 C C . GLU A 1 93 ? 21.160 -0.303 -19.847 1.00 79.19 93 GLU A C 1
ATOM 698 O O . GLU A 1 93 ? 21.071 0.924 -19.840 1.00 79.19 93 GLU A O 1
ATOM 703 N N . GLY A 1 94 ? 20.638 -1.047 -20.832 1.00 75.12 94 GLY A N 1
ATOM 704 C CA . GLY A 1 94 ? 19.902 -0.471 -21.959 1.00 75.12 94 GLY A CA 1
ATOM 705 C C . GLY A 1 94 ? 18.614 0.226 -21.519 1.00 75.12 94 GLY A C 1
ATOM 706 O O . GLY A 1 94 ? 18.319 1.326 -21.980 1.00 75.12 94 GLY A O 1
ATOM 707 N N . ILE A 1 95 ? 17.879 -0.370 -20.574 1.00 77.44 95 ILE A N 1
ATOM 708 C CA . ILE A 1 95 ? 16.666 0.230 -20.003 1.00 77.44 95 ILE A CA 1
ATOM 709 C C . ILE A 1 95 ? 17.011 1.493 -19.210 1.00 77.44 95 ILE A C 1
ATOM 711 O O . ILE A 1 95 ? 16.353 2.515 -19.381 1.00 77.44 95 ILE A O 1
ATOM 715 N N . GLU A 1 96 ? 18.038 1.450 -18.359 1.00 76.56 96 GLU A N 1
ATOM 716 C CA . GLU A 1 96 ? 18.438 2.594 -17.530 1.00 76.56 96 GLU A CA 1
ATOM 717 C C . GLU A 1 96 ? 18.869 3.800 -18.367 1.00 76.56 96 GLU A C 1
ATOM 719 O O . GLU A 1 96 ? 18.503 4.936 -18.044 1.00 76.56 96 GLU A O 1
ATOM 724 N N . GLN A 1 97 ? 19.600 3.547 -19.457 1.00 70.94 97 GLN A N 1
ATOM 725 C CA . GLN A 1 97 ? 19.997 4.576 -20.411 1.00 70.94 97 GLN A CA 1
ATOM 726 C C . GLN A 1 97 ? 18.783 5.171 -21.133 1.00 70.94 97 GLN A C 1
ATOM 728 O O . GLN A 1 97 ? 18.700 6.391 -21.261 1.00 70.94 97 GLN A O 1
ATOM 733 N N . LEU A 1 98 ? 17.828 4.333 -21.554 1.00 70.31 98 LEU A N 1
ATOM 734 C CA . LEU A 1 98 ? 16.584 4.784 -22.180 1.00 70.31 98 LEU A CA 1
ATOM 735 C C . LEU A 1 98 ? 15.775 5.671 -21.221 1.00 70.31 98 LEU A C 1
ATOM 737 O O . LEU A 1 98 ? 15.446 6.808 -21.541 1.00 70.31 98 LEU A O 1
ATOM 741 N N . VAL A 1 99 ? 15.497 5.207 -20.004 1.00 70.88 99 VAL A N 1
ATOM 742 C CA . VAL A 1 99 ? 14.640 5.940 -19.048 1.00 70.88 99 VAL A CA 1
ATOM 743 C C . VAL A 1 99 ? 15.369 7.075 -18.300 1.00 70.88 99 VAL A C 1
ATOM 745 O O . VAL A 1 99 ? 14.797 7.727 -17.412 1.00 70.88 99 VAL A O 1
ATOM 748 N N . GLY A 1 100 ? 16.641 7.309 -18.639 1.00 67.06 100 GLY A N 1
ATOM 749 C CA . GLY A 1 100 ? 17.466 8.394 -18.121 1.00 67.06 100 GLY A CA 1
ATOM 750 C C . GLY A 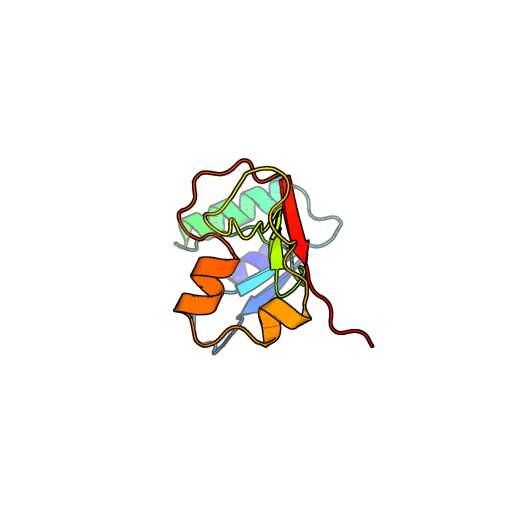1 100 ? 17.724 8.309 -16.616 1.00 67.06 100 GLY A C 1
ATOM 751 O O . GLY A 1 100 ? 17.676 9.335 -15.931 1.00 67.06 100 GLY A O 1
ATOM 752 N N . VAL A 1 101 ? 17.939 7.120 -16.043 1.00 65.50 101 VAL A N 1
ATOM 753 C CA . VAL A 1 101 ? 18.231 6.988 -14.599 1.00 65.50 101 VAL A CA 1
ATOM 754 C C . VAL A 1 101 ? 19.504 7.777 -14.259 1.00 65.50 101 VAL A C 1
ATOM 756 O O . VAL A 1 101 ? 20.563 7.548 -14.829 1.00 65.50 101 VAL A O 1
ATOM 759 N N . GLY A 1 102 ? 19.404 8.750 -13.346 1.00 59.78 102 GLY A N 1
ATOM 760 C CA . GLY A 1 102 ? 20.526 9.620 -12.957 1.00 59.78 102 GLY A CA 1
ATOM 761 C C . GLY A 1 102 ? 20.691 10.902 -13.787 1.00 59.78 102 GLY A C 1
ATOM 762 O O . GLY A 1 102 ? 21.461 11.779 -13.390 1.00 59.78 102 GLY A O 1
ATOM 763 N N . ALA A 1 103 ? 19.933 11.075 -14.876 1.00 61.72 103 ALA A N 1
ATOM 764 C CA . ALA A 1 103 ? 19.881 12.331 -15.619 1.00 61.72 103 ALA A CA 1
ATOM 765 C C . ALA A 1 103 ? 18.995 13.361 -14.891 1.00 61.72 103 ALA A C 1
ATOM 767 O O . ALA A 1 103 ? 17.856 13.076 -14.499 1.00 61.72 103 ALA A O 1
ATOM 768 N N . ARG A 1 104 ? 19.538 14.568 -14.691 1.00 55.41 104 ARG A N 1
ATOM 769 C CA . ARG A 1 104 ? 18.881 15.692 -14.010 1.00 55.41 104 ARG A CA 1
ATOM 770 C C . ARG A 1 104 ? 18.123 16.526 -15.045 1.00 55.41 104 ARG A C 1
ATOM 772 O O . ARG A 1 104 ? 18.598 17.575 -15.466 1.00 55.41 104 ARG A O 1
ATOM 779 N N . GLU A 1 105 ? 16.992 16.000 -15.492 1.00 62.44 105 GLU A N 1
ATOM 780 C CA . GLU A 1 105 ? 16.135 16.629 -16.502 1.00 62.44 105 GLU A CA 1
ATOM 781 C C . GLU A 1 105 ? 14.784 17.053 -15.917 1.00 62.44 105 GLU A C 1
ATOM 783 O O . GLU A 1 105 ? 14.350 16.515 -14.894 1.00 62.44 105 GLU A O 1
ATOM 788 N N . ASP A 1 106 ? 14.139 18.023 -16.569 1.00 61.19 106 ASP A N 1
ATOM 789 C CA . ASP A 1 106 ? 12.782 18.468 -16.253 1.00 61.19 106 ASP A CA 1
ATOM 790 C C . ASP A 1 106 ? 11.793 17.380 -16.680 1.00 61.19 106 ASP A C 1
ATOM 792 O O . ASP A 1 106 ? 11.553 17.160 -17.866 1.00 61.19 106 ASP A O 1
ATOM 796 N N . ARG A 1 107 ? 11.257 16.655 -15.695 1.00 65.94 107 ARG A N 1
ATOM 797 C CA . ARG A 1 107 ? 10.302 15.565 -15.909 1.00 65.94 107 ARG A CA 1
ATOM 798 C C . ARG A 1 107 ? 8.896 16.027 -15.551 1.00 65.94 107 ARG A C 1
ATOM 800 O O . ARG A 1 107 ? 8.677 16.580 -14.477 1.00 65.94 107 ARG A O 1
ATOM 807 N N . GLU A 1 108 ? 7.953 15.788 -16.451 1.00 67.06 108 GLU A N 1
ATOM 808 C CA . GLU A 1 108 ? 6.571 16.261 -16.375 1.00 67.06 108 GLU A CA 1
ATOM 809 C C . GLU A 1 108 ? 5.640 15.293 -15.625 1.00 67.06 108 GLU A C 1
ATOM 811 O O . GLU A 1 108 ? 4.662 15.734 -15.023 1.00 67.06 108 GLU A O 1
ATOM 816 N N . GLY A 1 109 ? 5.922 13.982 -15.614 1.00 71.81 109 GLY A N 1
ATOM 817 C CA . GLY A 1 109 ? 5.062 13.009 -14.924 1.00 71.81 109 GLY A CA 1
ATOM 818 C C . GLY A 1 109 ? 5.333 11.548 -15.276 1.00 71.81 109 GLY A C 1
ATOM 819 O O . GLY A 1 109 ? 6.342 11.235 -15.888 1.00 71.81 109 GLY A O 1
ATOM 820 N N . TRP A 1 110 ? 4.443 10.634 -14.884 1.00 76.81 110 TRP A N 1
ATOM 821 C CA . TRP A 1 110 ? 4.552 9.202 -15.200 1.00 76.81 110 TRP A CA 1
ATOM 822 C C . TRP A 1 110 ? 3.707 8.837 -16.426 1.00 76.81 110 TRP A C 1
ATOM 824 O O . TRP A 1 110 ? 2.523 9.172 -16.479 1.00 76.81 110 TRP A O 1
ATOM 834 N N . LYS A 1 111 ? 4.296 8.112 -17.384 1.00 75.94 111 LYS A N 1
ATOM 835 C CA . LYS A 1 111 ? 3.596 7.471 -18.507 1.00 75.94 111 LYS A CA 1
ATOM 836 C C . LYS A 1 111 ? 3.514 5.972 -18.235 1.00 75.94 111 LYS A C 1
ATOM 838 O O . LYS A 1 111 ? 4.538 5.298 -18.166 1.00 75.94 111 LYS A O 1
ATOM 843 N N . PHE A 1 112 ? 2.300 5.461 -18.067 1.00 77.06 112 PHE A N 1
ATOM 844 C CA . PHE A 1 112 ? 2.041 4.049 -17.787 1.00 77.06 112 PHE A CA 1
ATOM 845 C C . PHE A 1 112 ? 1.798 3.272 -19.081 1.00 77.06 112 PHE A C 1
ATOM 847 O O . PHE A 1 112 ? 1.165 3.785 -20.007 1.00 77.06 112 PHE A O 1
ATOM 854 N N . TRP A 1 113 ? 2.262 2.025 -19.134 1.00 73.12 113 TRP A N 1
ATOM 855 C CA . TRP A 1 113 ? 1.955 1.109 -20.229 1.00 73.12 113 TRP A CA 1
ATOM 856 C C . TRP A 1 113 ? 0.940 0.066 -19.774 1.00 73.12 113 TRP A C 1
ATOM 858 O O . TRP A 1 113 ? 1.143 -0.649 -18.792 1.00 73.12 113 TRP A O 1
ATOM 868 N N . ALA A 1 114 ? -0.151 -0.044 -20.525 1.00 69.00 114 ALA A N 1
ATOM 869 C CA . ALA A 1 114 ? -1.098 -1.140 -20.412 1.00 69.00 114 ALA A CA 1
ATOM 870 C C . ALA A 1 114 ? -0.948 -2.033 -21.643 1.00 69.00 114 ALA A C 1
ATOM 872 O O . ALA A 1 114 ? -0.829 -1.542 -22.765 1.00 69.00 114 ALA A O 1
ATOM 873 N N . ARG A 1 115 ? -0.976 -3.353 -21.449 1.00 59.59 115 ARG A N 1
ATOM 874 C CA . ARG A 1 115 ? -1.050 -4.288 -22.572 1.00 59.59 115 ARG A CA 1
ATOM 875 C C . ARG A 1 115 ? -2.348 -4.008 -23.334 1.00 59.59 115 ARG A C 1
ATOM 877 O O . ARG A 1 115 ? -3.415 -4.055 -22.724 1.00 59.59 115 ARG A O 1
ATOM 884 N N . ALA A 1 116 ? -2.260 -3.722 -24.633 1.00 58.22 116 ALA A N 1
ATOM 885 C CA . ALA A 1 116 ? -3.441 -3.651 -25.487 1.00 58.22 116 ALA A CA 1
ATOM 886 C C . ALA A 1 116 ? -4.196 -4.988 -25.384 1.00 58.22 116 ALA A C 1
ATOM 888 O O . ALA A 1 116 ? -3.596 -6.053 -25.561 1.00 58.22 116 ALA A O 1
ATOM 889 N N . VAL A 1 117 ? -5.472 -4.917 -24.999 1.00 48.78 117 VAL A N 1
ATOM 890 C CA . VAL A 1 117 ? -6.375 -6.074 -24.900 1.00 48.78 117 VAL A CA 1
ATOM 891 C C . VAL A 1 117 ? -6.970 -6.365 -26.265 1.00 48.78 117 VAL A C 1
ATOM 893 O O . VAL A 1 117 ? -7.428 -5.395 -26.910 1.00 48.78 117 VAL A O 1
#

InterPro domains:
  IPR006205 Mevalonate kinase [PTHR43290] (1-66)
  IPR013750 GHMP kinase, C-terminal domain [PF08544] (3-38)
  IPR036554 GHMP kinase, C-terminal domain superfamily [G3DSA:3.30.70.890] (1-58)
  IPR036554 GHMP kinase, C-terminal domain superfamily [SSF55060] (3-72)

Radius of gyration: 21.79 Å; chains: 1; bounding box: 43×36×53 Å

pLDDT: mean 79.91, std 15.0, range [44.47, 97.0]

Foldseek 3Di:
DQVLCVVLVFFDKDDDDPDPDDDMDTDGDPPGDPVSVVVSVVVCVVVVHDDDDDDPPDFDDKAFPQQFQPPPPDDDGGDGDDPVCCVPQDDPVSNCNRSVPPDPDDTDGIDGDDPDD